Protein AF-A0A183SAT9-F1 (afdb_monomer)

pLDDT: mean 79.76, std 16.49, range [37.16, 96.0]

Structure (mmCIF, N/CA/C/O backbone):
data_AF-A0A183SAT9-F1
#
_entry.id   AF-A0A183SAT9-F1
#
loop_
_atom_site.group_PDB
_atom_site.id
_atom_site.type_symbol
_atom_site.label_atom_id
_atom_site.label_alt_id
_atom_site.label_comp_id
_atom_site.label_asym_id
_atom_site.label_entity_id
_atom_site.label_seq_id
_atom_site.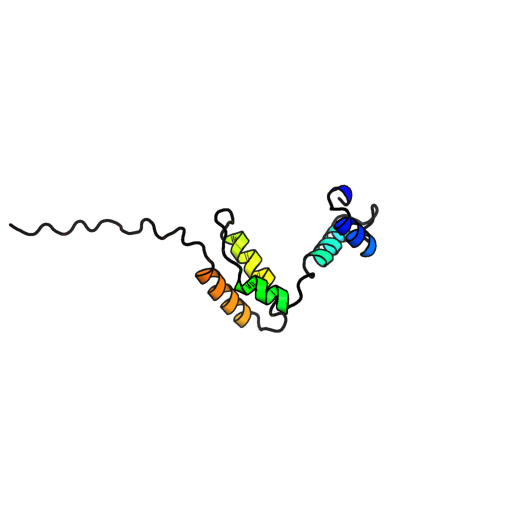pdbx_PDB_ins_code
_atom_site.Cartn_x
_atom_site.Cartn_y
_atom_site.Cartn_z
_atom_site.occupancy
_atom_site.B_iso_or_equiv
_atom_site.auth_seq_id
_atom_site.auth_comp_id
_atom_site.auth_asym_id
_atom_site.auth_atom_id
_atom_site.pdbx_PDB_model_num
ATOM 1 N N . MET A 1 1 ? 9.676 -10.974 21.639 1.00 64.81 1 MET A N 1
ATOM 2 C CA . MET A 1 1 ? 9.180 -10.103 20.555 1.00 64.81 1 MET A CA 1
ATOM 3 C C . MET A 1 1 ? 9.712 -8.670 20.656 1.00 64.81 1 MET A C 1
ATOM 5 O O . MET A 1 1 ? 10.480 -8.283 19.793 1.00 64.81 1 MET A O 1
ATOM 9 N N . LEU A 1 2 ? 9.436 -7.913 21.728 1.00 67.88 2 LEU A N 1
ATOM 10 C CA . LEU A 1 2 ? 9.864 -6.500 21.854 1.00 67.88 2 LEU A CA 1
ATOM 11 C C . LEU A 1 2 ? 11.385 -6.252 21.779 1.00 67.88 2 LEU A C 1
ATOM 13 O O . LEU A 1 2 ? 11.811 -5.174 21.381 1.00 67.88 2 LEU A O 1
ATOM 17 N N . ARG A 1 3 ? 12.210 -7.247 22.134 1.00 78.56 3 ARG A N 1
ATOM 18 C CA . ARG 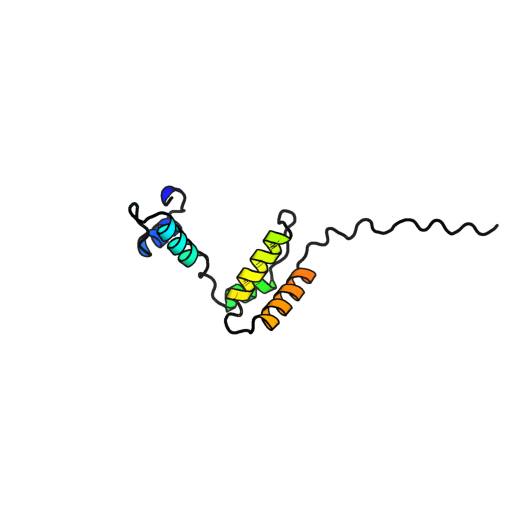A 1 3 ? 13.682 -7.175 22.046 1.00 78.56 3 ARG A CA 1
ATOM 19 C C . ARG A 1 3 ? 14.225 -7.075 20.612 1.00 78.56 3 ARG A C 1
ATOM 21 O O . ARG A 1 3 ? 15.375 -6.704 20.442 1.00 78.56 3 ARG A O 1
ATOM 28 N N . PHE A 1 4 ? 13.411 -7.429 19.616 1.00 78.31 4 PHE A N 1
ATOM 29 C CA . PHE A 1 4 ? 13.769 -7.371 18.195 1.00 78.31 4 PHE A CA 1
ATOM 30 C C . PHE A 1 4 ? 13.407 -6.024 17.550 1.00 78.31 4 PHE A C 1
ATOM 32 O O . PHE A 1 4 ? 13.730 -5.792 16.392 1.00 78.31 4 PHE A O 1
ATOM 39 N N . LEU A 1 5 ? 12.725 -5.140 18.287 1.00 76.81 5 LEU A N 1
ATOM 40 C CA . LEU A 1 5 ? 12.342 -3.816 17.810 1.00 76.81 5 LEU A CA 1
ATOM 41 C C . LEU A 1 5 ? 13.451 -2.802 18.109 1.00 76.81 5 LEU A C 1
ATOM 43 O O . LEU A 1 5 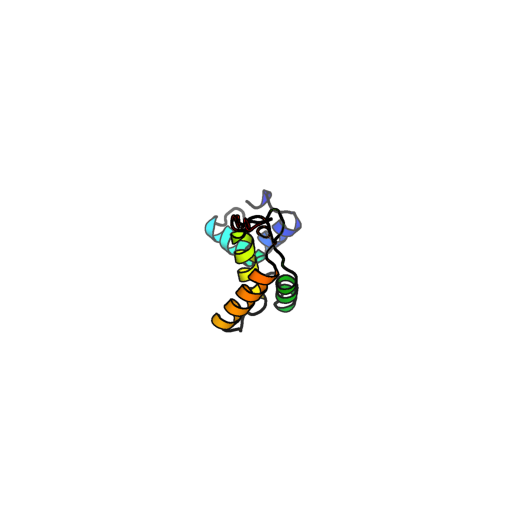? 14.091 -2.856 19.163 1.00 76.81 5 LEU A O 1
ATOM 47 N N . SER A 1 6 ? 13.628 -1.827 17.214 1.00 79.00 6 SER A N 1
ATOM 48 C CA . SER A 1 6 ? 14.505 -0.678 17.469 1.00 79.00 6 SER A CA 1
ATOM 49 C C . SER A 1 6 ? 14.031 0.111 18.702 1.00 79.00 6 SER A C 1
ATOM 51 O O . SER A 1 6 ? 12.865 0.026 19.094 1.00 79.00 6 SER A O 1
ATOM 53 N N . SER A 1 7 ? 14.908 0.896 19.337 1.00 80.56 7 SER A N 1
ATOM 54 C CA . SER A 1 7 ? 14.532 1.659 20.541 1.00 80.56 7 SER A CA 1
ATOM 55 C C . SER A 1 7 ? 13.306 2.574 20.340 1.00 80.56 7 SER A C 1
ATOM 57 O O . SER A 1 7 ? 12.388 2.503 21.162 1.00 80.56 7 SER A O 1
ATOM 59 N N . PRO A 1 8 ? 13.213 3.354 19.242 1.00 76.94 8 PRO A N 1
ATOM 60 C CA . PRO A 1 8 ? 12.011 4.130 18.921 1.00 76.94 8 PRO A CA 1
ATOM 61 C C . PRO A 1 8 ? 10.756 3.261 18.750 1.00 76.94 8 PRO A C 1
ATOM 63 O O . PRO A 1 8 ? 9.714 3.532 19.345 1.00 76.94 8 PRO A O 1
ATOM 66 N N . THR A 1 9 ? 10.873 2.170 17.993 1.00 75.50 9 THR A N 1
ATOM 67 C CA . THR A 1 9 ? 9.782 1.231 17.689 1.00 75.50 9 THR A CA 1
ATOM 68 C C . THR A 1 9 ? 9.255 0.533 18.945 1.00 75.50 9 THR A C 1
ATOM 70 O O . THR A 1 9 ? 8.054 0.352 19.122 1.00 75.50 9 THR A O 1
ATOM 73 N N . ARG A 1 10 ? 10.156 0.178 19.861 1.00 82.69 10 ARG A N 1
ATOM 74 C CA . ARG A 1 10 ? 9.833 -0.426 21.153 1.00 82.69 10 ARG A CA 1
ATOM 75 C C . ARG A 1 10 ? 9.115 0.554 22.077 1.00 82.69 10 ARG A C 1
ATOM 77 O O . ARG A 1 10 ? 8.176 0.146 22.751 1.00 82.69 10 ARG A O 1
ATOM 84 N N . LYS A 1 11 ? 9.520 1.829 22.093 1.00 82.69 11 LYS A N 1
ATOM 85 C CA . LYS A 1 11 ? 8.821 2.877 22.853 1.00 82.69 11 LYS A CA 1
ATOM 86 C C . LYS A 1 11 ? 7.385 3.042 22.351 1.00 82.69 11 LYS A C 1
ATOM 88 O O . LYS A 1 11 ? 6.468 3.016 23.158 1.00 82.69 11 LYS A O 1
ATOM 93 N N . LEU A 1 12 ? 7.198 3.110 21.032 1.00 78.38 12 LEU A N 1
ATOM 94 C CA . LEU A 1 12 ? 5.875 3.155 20.398 1.00 78.38 12 LEU A CA 1
ATOM 95 C C . LEU A 1 12 ? 5.005 1.942 20.758 1.00 78.38 12 LEU A C 1
ATOM 97 O O . LEU A 1 12 ? 3.861 2.114 21.166 1.00 78.38 12 LEU A O 1
ATOM 101 N N . ALA A 1 13 ? 5.557 0.729 20.671 1.00 79.31 13 ALA A N 1
ATOM 102 C CA . ALA A 1 13 ? 4.848 -0.498 21.036 1.00 79.31 13 ALA A CA 1
ATOM 103 C C . ALA A 1 13 ? 4.383 -0.496 22.504 1.00 79.31 13 ALA A C 1
ATOM 105 O O . ALA A 1 13 ? 3.244 -0.856 22.790 1.00 79.31 13 ALA A O 1
ATOM 106 N N . LEU A 1 14 ? 5.243 -0.044 23.425 1.00 82.75 14 LEU A N 1
ATOM 107 C CA . LEU A 1 14 ? 4.906 0.084 24.846 1.00 82.75 14 LEU A CA 1
ATOM 108 C C . LEU A 1 14 ? 3.814 1.138 25.080 1.00 82.75 14 LEU A C 1
ATOM 110 O O . LEU A 1 14 ? 2.885 0.886 25.842 1.00 82.75 14 LEU A O 1
ATOM 114 N N . THR A 1 15 ? 3.887 2.291 24.407 1.00 81.62 15 THR A N 1
ATOM 115 C CA . THR A 1 15 ? 2.850 3.335 24.479 1.00 81.62 15 THR A CA 1
ATOM 116 C C . THR A 1 15 ? 1.503 2.848 23.942 1.00 81.62 15 THR A C 1
ATOM 118 O O . THR A 1 15 ? 0.468 3.226 24.478 1.00 81.62 15 THR A O 1
ATOM 121 N N . ALA A 1 16 ? 1.500 1.962 22.944 1.00 74.44 16 ALA A N 1
ATOM 122 C CA . ALA A 1 16 ? 0.289 1.312 22.440 1.00 74.44 16 ALA A CA 1
ATOM 123 C C . ALA A 1 16 ? -0.205 0.139 23.310 1.00 74.44 16 ALA A C 1
ATOM 125 O O . ALA A 1 16 ? -1.121 -0.578 22.915 1.00 74.44 16 ALA A O 1
ATOM 126 N N . GLY A 1 17 ? 0.398 -0.082 24.483 1.00 81.44 17 GLY A N 1
ATOM 127 C CA . GLY A 1 17 ? -0.043 -1.088 25.448 1.00 81.44 17 GLY A CA 1
ATOM 128 C C . GLY A 1 17 ? 0.529 -2.490 25.230 1.00 81.44 17 GLY A C 1
ATOM 129 O O . GLY A 1 17 ? 0.174 -3.400 25.978 1.00 81.44 17 GLY A O 1
ATOM 130 N N . VAL A 1 18 ? 1.442 -2.686 24.268 1.00 83.56 18 VAL A N 1
ATOM 131 C CA . VAL A 1 18 ? 2.121 -3.977 24.084 1.00 83.56 18 VAL A CA 1
ATOM 132 C C . VAL A 1 18 ? 3.128 -4.174 25.212 1.00 83.56 18 VAL A C 1
ATOM 134 O O . VAL A 1 18 ? 4.171 -3.523 25.256 1.00 83.56 18 VAL A O 1
ATOM 137 N N . ASN A 1 19 ? 2.844 -5.110 26.111 1.00 82.56 19 ASN A N 1
ATOM 138 C CA . ASN A 1 19 ? 3.718 -5.479 27.223 1.00 82.56 19 ASN A CA 1
ATOM 139 C C . ASN A 1 19 ? 4.114 -6.968 27.166 1.00 82.56 19 ASN A C 1
ATOM 141 O O . ASN A 1 19 ? 3.705 -7.709 26.273 1.00 82.56 19 ASN A O 1
ATOM 145 N N . ILE A 1 20 ? 4.933 -7.417 28.124 1.00 80.31 20 ILE A N 1
ATOM 146 C CA . ILE A 1 20 ? 5.429 -8.805 28.178 1.00 80.31 20 ILE A CA 1
ATOM 147 C C . ILE A 1 20 ? 4.331 -9.850 28.440 1.00 80.31 20 ILE A C 1
ATOM 149 O O . ILE A 1 20 ? 4.495 -11.005 28.063 1.00 80.31 20 ILE A O 1
ATOM 153 N N . ASN A 1 21 ? 3.210 -9.435 29.029 1.00 84.44 21 ASN A N 1
ATOM 154 C CA . ASN A 1 21 ? 2.054 -10.275 29.340 1.00 84.44 21 ASN A CA 1
ATOM 155 C C . ASN A 1 21 ? 0.992 -10.248 28.231 1.00 84.44 21 ASN A C 1
ATOM 157 O O . ASN A 1 21 ? -0.013 -10.947 28.327 1.00 84.44 21 ASN A O 1
ATOM 161 N N . THR A 1 22 ? 1.177 -9.429 27.191 1.00 81.00 22 THR A N 1
ATOM 162 C CA . THR A 1 22 ? 0.224 -9.334 26.084 1.00 81.00 22 THR A CA 1
ATOM 163 C C . THR A 1 22 ? 0.287 -10.626 25.268 1.00 81.00 22 THR A C 1
ATOM 165 O O . THR A 1 22 ? 1.369 -10.963 24.775 1.00 81.00 22 THR A O 1
ATOM 168 N N . PRO A 1 23 ? -0.833 -11.355 25.096 1.00 87.69 23 PRO A N 1
ATOM 169 C CA . PRO A 1 23 ? -0.856 -12.558 24.276 1.00 87.69 23 PRO A CA 1
ATOM 170 C C . PRO A 1 23 ? -0.340 -12.275 22.867 1.00 87.69 23 PRO A C 1
ATOM 172 O O . PRO A 1 23 ? -0.619 -11.220 22.296 1.00 87.69 23 PRO A O 1
ATOM 175 N N . PHE A 1 24 ? 0.391 -13.231 22.292 1.00 79.44 24 PHE A N 1
ATOM 176 C CA . PHE A 1 24 ? 1.027 -13.060 20.985 1.00 79.44 24 PHE A CA 1
ATOM 177 C C . PHE A 1 24 ? 0.058 -12.582 19.883 1.00 79.44 24 PHE A C 1
ATOM 179 O O . PHE A 1 24 ? 0.400 -11.608 19.219 1.00 79.44 24 PHE A O 1
ATOM 186 N N . PRO A 1 25 ? -1.165 -13.134 19.725 1.00 81.81 25 PRO A N 1
ATOM 187 C CA . PRO A 1 25 ? -2.107 -12.650 18.709 1.00 81.81 25 PRO A CA 1
ATOM 188 C C . PRO A 1 25 ? -2.500 -11.180 18.897 1.00 81.81 25 PRO A C 1
ATOM 190 O O . PRO A 1 25 ? -2.533 -10.412 17.939 1.00 81.81 25 PRO A O 1
ATOM 193 N N . THR A 1 26 ? -2.741 -10.766 20.142 1.00 80.88 26 THR A N 1
ATOM 194 C CA . THR A 1 26 ? -3.077 -9.381 20.494 1.00 80.88 26 THR A CA 1
ATOM 195 C C . THR A 1 26 ? -1.898 -8.447 20.246 1.00 80.88 26 THR A C 1
ATOM 197 O O . THR A 1 26 ? -2.070 -7.366 19.691 1.00 80.88 26 THR A O 1
ATOM 200 N N . ALA A 1 27 ? -0.686 -8.873 20.608 1.00 81.44 27 ALA A N 1
ATOM 201 C CA . ALA A 1 27 ? 0.524 -8.101 20.370 1.00 81.44 27 ALA A CA 1
ATOM 202 C C . ALA A 1 27 ? 0.777 -7.915 18.866 1.00 81.44 27 ALA A C 1
ATOM 204 O O . ALA A 1 27 ? 1.107 -6.812 18.440 1.00 81.44 27 ALA A O 1
ATOM 205 N N . THR A 1 28 ? 0.572 -8.956 18.056 1.00 78.38 28 THR A N 1
ATOM 206 C CA . THR A 1 28 ? 0.700 -8.868 16.598 1.00 78.38 28 THR A CA 1
ATOM 207 C C . THR A 1 28 ? -0.353 -7.937 16.002 1.00 78.38 28 THR A C 1
ATOM 209 O O . THR A 1 28 ? 0.013 -7.068 15.223 1.00 78.38 28 THR A O 1
ATOM 212 N N . ALA A 1 29 ? -1.621 -8.022 16.418 1.00 78.62 29 ALA A N 1
ATOM 213 C CA . ALA A 1 29 ? -2.672 -7.116 15.942 1.00 78.62 29 ALA A CA 1
ATOM 214 C C . ALA A 1 29 ? -2.383 -5.640 16.282 1.00 78.62 29 ALA A C 1
ATOM 216 O O . ALA A 1 29 ? -2.548 -4.757 15.436 1.00 78.62 29 ALA A O 1
ATOM 217 N N . LEU A 1 30 ? -1.902 -5.368 17.500 1.00 79.50 30 LEU A N 1
ATOM 218 C CA . LEU A 1 30 ? -1.515 -4.022 17.927 1.00 79.50 30 LEU A CA 1
ATOM 219 C C . LEU A 1 30 ? -0.324 -3.492 17.126 1.00 79.50 30 LEU A C 1
ATOM 221 O O . LEU A 1 30 ? -0.354 -2.345 16.688 1.00 79.50 30 LEU A O 1
ATOM 225 N N . LEU A 1 31 ? 0.703 -4.318 16.901 1.00 78.62 31 LEU A N 1
ATOM 226 C CA . LEU A 1 31 ? 1.863 -3.922 16.104 1.00 78.62 31 LEU A CA 1
ATOM 227 C C . LEU A 1 31 ? 1.507 -3.721 14.630 1.00 78.62 31 LEU A C 1
ATOM 229 O O . LEU A 1 31 ? 1.935 -2.725 14.057 1.00 78.62 31 LEU A O 1
ATOM 233 N N . SER A 1 32 ? 0.699 -4.600 14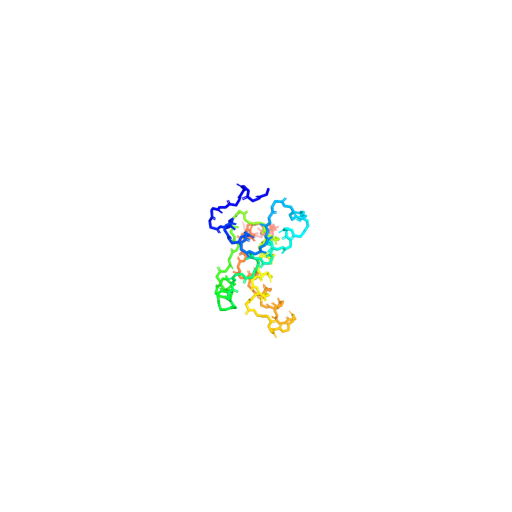.037 1.00 74.25 32 SER A N 1
ATOM 234 C CA . SER A 1 32 ? 0.166 -4.414 12.684 1.00 74.25 32 SER A CA 1
ATOM 235 C C . SER A 1 32 ? -0.554 -3.075 12.578 1.00 74.25 32 SER A C 1
ATOM 237 O O . SER A 1 32 ? -0.176 -2.239 11.774 1.00 74.25 32 SER A O 1
ATOM 239 N N . THR A 1 33 ? -1.472 -2.772 13.496 1.00 70.56 33 THR A N 1
ATOM 240 C CA . THR A 1 33 ? -2.180 -1.478 13.502 1.00 70.56 33 THR A CA 1
ATOM 241 C C . THR A 1 33 ? -1.229 -0.281 13.627 1.00 70.56 33 THR A C 1
ATOM 243 O O . THR A 1 33 ? -1.432 0.750 12.986 1.00 70.56 33 THR A O 1
ATOM 246 N N . LEU A 1 34 ? -0.182 -0.414 14.444 1.00 72.19 34 LEU A N 1
ATOM 247 C CA . LEU A 1 34 ? 0.834 0.613 14.673 1.00 72.19 34 LEU A CA 1
ATOM 248 C C . LEU A 1 34 ? 1.701 0.894 13.445 1.00 72.19 34 LEU A C 1
ATOM 250 O O . LEU A 1 34 ? 2.117 2.037 13.273 1.00 72.19 34 LEU A O 1
ATOM 254 N N . PHE A 1 35 ? 2.016 -0.120 12.637 1.00 68.94 35 PHE A N 1
ATOM 255 C CA . PHE A 1 35 ? 2.924 0.014 11.490 1.00 68.94 35 PHE A CA 1
ATOM 256 C C . PHE A 1 35 ? 2.203 0.111 10.146 1.00 68.94 35 PHE A C 1
ATOM 258 O O . PHE A 1 35 ? 2.711 0.772 9.243 1.00 68.94 35 PHE A O 1
ATOM 265 N N . ASP A 1 36 ? 1.007 -0.460 10.024 1.00 66.94 36 ASP A N 1
ATOM 266 C CA . ASP A 1 36 ? 0.237 -0.472 8.781 1.00 66.94 36 ASP A CA 1
ATOM 267 C C . ASP A 1 36 ? -0.427 0.892 8.492 1.00 66.94 36 ASP A C 1
ATOM 269 O O . ASP A 1 36 ? -0.662 1.215 7.329 1.00 66.94 36 ASP A O 1
ATOM 273 N N . ASN A 1 37 ? -0.648 1.737 9.514 1.00 60.53 37 ASN A N 1
ATOM 274 C CA . ASN A 1 37 ? -1.420 2.993 9.423 1.00 60.53 37 ASN A CA 1
ATOM 275 C C . ASN A 1 37 ? -0.605 4.304 9.455 1.00 60.53 37 ASN A C 1
ATOM 277 O O . ASN A 1 37 ? -1.172 5.374 9.664 1.00 60.53 37 ASN A O 1
ATOM 281 N N . GLN A 1 38 ? 0.718 4.276 9.279 1.00 68.25 38 GLN A N 1
ATOM 282 C C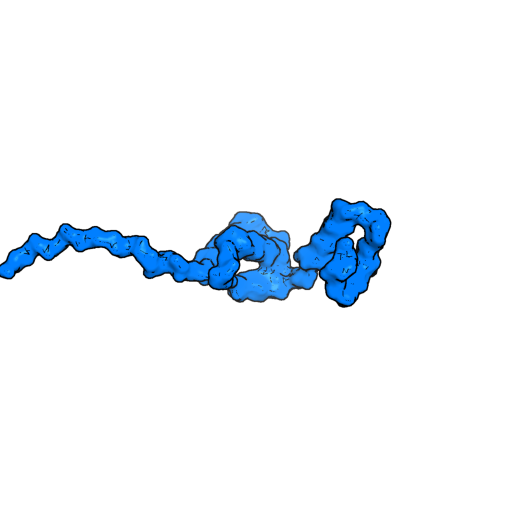A . GLN A 1 38 ? 1.541 5.484 9.505 1.00 68.25 38 GLN A CA 1
ATOM 283 C C . GLN A 1 38 ? 1.619 6.455 8.319 1.00 68.25 38 GLN A C 1
ATOM 285 O O . GLN A 1 38 ? 2.174 7.546 8.453 1.00 68.25 38 GLN A O 1
ATOM 290 N N . LEU A 1 39 ? 1.095 6.090 7.148 1.00 75.12 39 LEU A N 1
ATOM 291 C CA . LEU A 1 39 ? 1.125 6.976 5.988 1.00 75.12 39 LEU A CA 1
ATOM 292 C C . LEU A 1 39 ? -0.170 7.776 5.911 1.00 75.12 39 LEU A C 1
ATOM 294 O O . LEU A 1 39 ? -1.253 7.209 5.783 1.00 75.12 39 LEU A O 1
ATOM 298 N N . SER A 1 40 ? -0.047 9.106 5.927 1.00 85.81 40 SER A N 1
ATOM 299 C CA . SER A 1 40 ? -1.159 9.968 5.523 1.00 85.81 40 SER A CA 1
ATOM 300 C C . SER A 1 40 ? -1.582 9.620 4.087 1.00 85.81 40 SER A C 1
ATOM 302 O O . SER A 1 40 ? -0.715 9.233 3.293 1.00 85.81 40 SER A O 1
ATOM 304 N N . PRO A 1 41 ? -2.858 9.803 3.698 1.00 87.62 41 PRO A N 1
ATOM 305 C CA . PRO A 1 41 ? -3.292 9.530 2.328 1.00 87.62 41 PRO A CA 1
ATOM 306 C C . PRO A 1 41 ? -2.443 10.243 1.265 1.00 87.62 41 PRO A C 1
ATOM 308 O O . PRO A 1 41 ? -2.101 9.655 0.243 1.00 87.62 41 PRO A O 1
ATOM 311 N N . GLY A 1 42 ? -2.012 11.483 1.532 1.00 86.62 42 GLY A N 1
ATOM 312 C CA . GLY A 1 42 ? -1.127 12.232 0.634 1.00 86.62 42 GLY A CA 1
ATOM 313 C C . GLY A 1 42 ? 0.259 11.598 0.489 1.00 86.62 42 GLY A C 1
ATOM 314 O O . GLY A 1 42 ? 0.757 11.441 -0.625 1.00 86.62 42 GLY A O 1
ATOM 315 N N . THR A 1 43 ? 0.864 11.166 1.598 1.00 88.75 43 THR A N 1
ATOM 316 C CA . THR A 1 43 ? 2.158 10.465 1.573 1.00 88.75 43 THR A CA 1
ATOM 317 C C . THR A 1 43 ? 2.032 9.103 0.893 1.00 88.75 43 THR A C 1
ATOM 319 O O . THR A 1 43 ? 2.867 8.753 0.065 1.00 88.75 43 THR A O 1
ATOM 322 N N . ALA A 1 44 ? 0.967 8.353 1.187 1.00 91.12 44 ALA A N 1
ATOM 323 C CA . ALA A 1 44 ? 0.691 7.073 0.548 1.00 91.12 44 ALA A CA 1
ATOM 324 C C . ALA A 1 44 ? 0.497 7.227 -0.966 1.00 91.12 44 ALA A C 1
ATOM 326 O O . ALA A 1 44 ? 1.034 6.424 -1.721 1.00 91.12 44 ALA A O 1
ATOM 327 N N . ASN A 1 45 ? -0.189 8.283 -1.415 1.00 93.31 45 ASN A N 1
ATOM 328 C CA . ASN A 1 45 ? -0.354 8.591 -2.835 1.00 93.31 45 ASN A CA 1
ATOM 329 C C . ASN A 1 45 ? 0.991 8.893 -3.512 1.00 93.31 45 ASN A C 1
ATOM 331 O O . ASN A 1 45 ? 1.282 8.374 -4.587 1.00 93.31 45 ASN A O 1
ATOM 335 N N . GLN A 1 46 ? 1.854 9.680 -2.863 1.00 93.06 46 GLN A N 1
ATOM 336 C CA . GLN A 1 46 ? 3.195 9.945 -3.382 1.00 93.06 46 GLN A CA 1
ATOM 337 C C . GLN A 1 46 ? 4.034 8.662 -3.464 1.00 93.06 46 GLN A C 1
ATOM 339 O O . GLN A 1 46 ? 4.728 8.449 -4.457 1.00 93.06 46 GLN A O 1
ATOM 344 N N . CYS A 1 47 ? 3.974 7.797 -2.450 1.00 92.75 47 CYS A N 1
ATOM 345 C CA . CYS A 1 47 ? 4.642 6.498 -2.487 1.00 92.75 47 CYS A CA 1
ATOM 346 C C . CYS A 1 47 ? 4.079 5.616 -3.605 1.00 92.75 47 CYS A C 1
ATOM 348 O O . CYS A 1 47 ? 4.857 5.041 -4.357 1.00 92.75 47 CYS A O 1
ATOM 350 N N . PHE A 1 48 ? 2.751 5.557 -3.746 1.00 93.69 48 PHE A N 1
ATOM 351 C CA . PHE A 1 48 ? 2.064 4.798 -4.788 1.00 93.69 48 PHE A CA 1
ATOM 352 C C . PHE A 1 48 ? 2.533 5.230 -6.178 1.00 93.69 48 PHE A C 1
ATOM 354 O O . PHE A 1 48 ? 2.960 4.387 -6.952 1.00 93.69 48 PHE A O 1
ATOM 361 N N . ALA A 1 49 ? 2.545 6.538 -6.454 1.00 93.00 49 ALA A N 1
ATOM 362 C CA . ALA A 1 49 ? 2.922 7.098 -7.751 1.00 93.00 49 ALA A CA 1
ATOM 363 C C . ALA A 1 49 ? 4.400 6.886 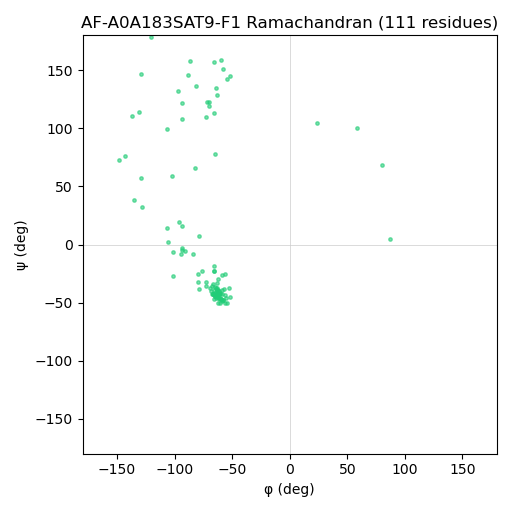-8.135 1.00 93.00 49 ALA A C 1
ATOM 365 O O . ALA A 1 49 ? 4.748 6.966 -9.312 1.00 93.00 49 ALA A O 1
ATOM 366 N N . ASN A 1 50 ? 5.275 6.668 -7.150 1.00 93.00 50 ASN A N 1
ATOM 367 C CA . ASN A 1 50 ? 6.707 6.456 -7.364 1.00 93.00 50 ASN A CA 1
ATOM 368 C C . ASN A 1 50 ? 7.111 4.977 -7.279 1.00 93.00 50 ASN A C 1
ATOM 370 O O . ASN A 1 50 ? 8.278 4.652 -7.520 1.00 93.00 50 ASN A O 1
ATOM 374 N N . LEU A 1 51 ? 6.190 4.083 -6.908 1.00 92.56 51 LEU A N 1
ATOM 375 C CA . LEU A 1 51 ? 6.510 2.686 -6.671 1.00 92.56 51 LEU A CA 1
ATOM 376 C C . LEU A 1 51 ? 6.804 1.978 -7.999 1.00 92.56 51 LEU A C 1
ATOM 378 O O . LEU A 1 51 ? 5.978 1.917 -8.905 1.00 92.56 51 LEU A O 1
ATOM 382 N N . ARG A 1 52 ? 7.996 1.390 -8.092 1.00 94.12 52 ARG A N 1
ATOM 383 C CA . ARG A 1 52 ? 8.430 0.561 -9.221 1.00 94.12 52 ARG A CA 1
ATOM 384 C C . ARG A 1 52 ? 8.982 -0.752 -8.697 1.00 94.12 52 ARG A C 1
ATOM 386 O O . ARG A 1 52 ? 9.610 -0.775 -7.638 1.00 94.12 52 ARG A O 1
ATOM 393 N N . GLN A 1 53 ? 8.794 -1.827 -9.456 1.00 92.56 53 GLN A N 1
ATOM 394 C CA . GLN A 1 53 ? 9.357 -3.121 -9.103 1.00 92.56 53 GLN A CA 1
ATOM 395 C C . GLN A 1 53 ? 10.887 -3.036 -9.102 1.00 92.56 53 GLN A C 1
ATOM 397 O O . GLN A 1 53 ? 11.517 -2.614 -10.077 1.00 92.56 53 GLN A O 1
ATOM 402 N N . THR A 1 54 ? 11.503 -3.474 -8.008 1.00 89.25 54 THR A N 1
ATOM 403 C CA . THR A 1 54 ? 12.966 -3.562 -7.925 1.00 89.25 54 THR A CA 1
ATOM 404 C C . THR A 1 54 ? 13.472 -4.902 -8.467 1.00 89.25 54 THR A C 1
ATOM 406 O O . THR A 1 54 ? 12.746 -5.893 -8.499 1.00 89.25 54 THR A O 1
ATOM 409 N N . ARG A 1 55 ? 14.750 -4.973 -8.872 1.00 85.69 55 ARG A N 1
ATOM 410 C CA . ARG A 1 55 ? 15.356 -6.194 -9.455 1.00 85.69 55 ARG A CA 1
ATOM 411 C C . ARG A 1 55 ? 15.265 -7.438 -8.563 1.00 85.69 55 ARG A C 1
ATOM 413 O O . ARG A 1 55 ? 15.304 -8.543 -9.095 1.00 85.69 55 ARG A O 1
ATOM 420 N N . ASN A 1 56 ? 15.163 -7.247 -7.249 1.00 88.00 56 ASN A N 1
ATOM 421 C CA . ASN A 1 56 ? 15.158 -8.319 -6.253 1.00 88.00 56 ASN A CA 1
ATOM 422 C C . ASN A 1 56 ? 13.759 -8.579 -5.670 1.00 88.00 56 ASN A C 1
ATOM 424 O O . ASN A 1 56 ? 13.625 -9.403 -4.771 1.00 88.00 56 ASN A O 1
ATOM 428 N N . GLN A 1 57 ? 12.734 -7.866 -6.140 1.00 87.00 57 GLN A N 1
ATOM 429 C CA . GLN A 1 57 ? 11.366 -7.990 -5.649 1.00 87.00 57 GLN A CA 1
ATOM 430 C C . GLN A 1 57 ? 10.563 -8.918 -6.560 1.00 87.00 57 GLN A C 1
ATOM 432 O O . GLN A 1 57 ? 10.570 -8.761 -7.786 1.00 87.00 57 GLN A O 1
ATOM 437 N N . SER A 1 58 ? 9.849 -9.871 -5.961 1.00 90.25 58 SER A N 1
ATOM 438 C CA . SER A 1 58 ? 8.923 -10.719 -6.707 1.00 90.25 58 SER A CA 1
ATOM 439 C C . SER A 1 58 ? 7.755 -9.895 -7.263 1.00 90.25 58 SER A C 1
ATOM 441 O O . SER A 1 58 ? 7.438 -8.807 -6.776 1.00 90.25 58 SER A O 1
ATOM 443 N N . VAL A 1 59 ? 7.109 -10.404 -8.311 1.00 89.00 59 VAL A N 1
ATOM 444 C CA . VAL A 1 59 ? 5.933 -9.742 -8.895 1.00 89.00 59 VAL A CA 1
ATOM 445 C C . VAL A 1 59 ? 4.779 -9.697 -7.886 1.00 89.00 59 VAL A C 1
ATOM 447 O O . VAL A 1 59 ? 4.097 -8.678 -7.786 1.00 89.00 59 VAL A O 1
ATOM 450 N N . ASP A 1 60 ? 4.612 -10.755 -7.090 1.00 90.12 60 ASP A N 1
ATOM 451 C CA . ASP A 1 60 ? 3.576 -10.841 -6.058 1.00 90.12 60 ASP A CA 1
ATOM 452 C C . ASP A 1 60 ? 3.802 -9.832 -4.926 1.00 90.12 60 ASP A C 1
ATOM 454 O O . ASP A 1 60 ? 2.866 -9.150 -4.506 1.00 90.12 60 ASP A O 1
ATOM 458 N N . ASP A 1 61 ? 5.049 -9.670 -4.467 1.00 89.38 61 ASP A N 1
ATOM 459 C CA . ASP A 1 61 ? 5.391 -8.677 -3.441 1.00 89.38 61 ASP A CA 1
ATOM 460 C C . ASP A 1 61 ? 5.171 -7.248 -3.948 1.00 89.38 61 ASP A C 1
ATOM 462 O O . ASP A 1 61 ? 4.732 -6.375 -3.198 1.00 89.38 61 ASP A O 1
ATOM 466 N N . PHE A 1 62 ? 5.454 -7.000 -5.230 1.00 90.94 62 PHE A N 1
ATOM 467 C CA . PHE A 1 62 ? 5.187 -5.714 -5.868 1.00 90.94 62 PHE A CA 1
ATOM 468 C C . PHE A 1 62 ? 3.682 -5.422 -5.962 1.00 90.94 62 PHE A C 1
ATOM 470 O O . PHE A 1 62 ? 3.247 -4.340 -5.566 1.00 90.94 62 PHE A O 1
ATOM 477 N N . ALA A 1 63 ? 2.877 -6.391 -6.408 1.00 92.81 63 ALA A N 1
ATOM 478 C CA . ALA A 1 63 ? 1.421 -6.257 -6.470 1.00 92.81 63 ALA A CA 1
ATOM 479 C C . ALA A 1 63 ? 0.802 -6.039 -5.079 1.00 92.81 63 ALA A C 1
ATOM 481 O O . ALA A 1 63 ? -0.066 -5.179 -4.906 1.00 92.81 63 ALA A O 1
ATOM 482 N N . ARG A 1 64 ? 1.280 -6.779 -4.071 1.00 92.75 64 ARG A N 1
ATOM 483 C CA . ARG A 1 64 ? 0.839 -6.641 -2.679 1.00 92.75 64 ARG A CA 1
ATOM 484 C C . ARG A 1 64 ? 1.120 -5.240 -2.139 1.00 92.75 64 ARG A C 1
ATOM 486 O O . ARG A 1 64 ? 0.231 -4.643 -1.532 1.00 92.75 64 ARG A O 1
ATOM 493 N N . GLU A 1 65 ? 2.318 -4.705 -2.369 1.00 91.94 65 GLU A N 1
ATOM 494 C CA . GLU A 1 65 ? 2.676 -3.368 -1.884 1.00 91.94 65 GLU A CA 1
ATOM 495 C C . GLU A 1 65 ? 1.905 -2.260 -2.616 1.00 91.94 65 GLU A C 1
ATOM 497 O O . GLU A 1 65 ? 1.437 -1.314 -1.979 1.00 91.94 65 GLU A O 1
ATOM 502 N N . LEU A 1 66 ? 1.669 -2.412 -3.925 1.00 93.69 66 LEU A N 1
ATOM 503 C CA . LEU A 1 66 ? 0.783 -1.523 -4.683 1.00 93.69 66 LEU A CA 1
ATOM 504 C C . LEU A 1 66 ? -0.635 -1.493 -4.105 1.00 93.69 66 LEU A C 1
ATOM 506 O O . LEU A 1 66 ? -1.188 -0.414 -3.889 1.00 93.69 66 LEU A O 1
ATOM 510 N N . GLY A 1 67 ? -1.217 -2.661 -3.818 1.00 93.38 67 GLY A N 1
ATOM 511 C CA . GLY A 1 67 ? -2.555 -2.760 -3.229 1.00 93.38 67 GLY A CA 1
ATOM 512 C C . GLY A 1 67 ? -2.638 -2.134 -1.834 1.00 93.38 67 GLY A C 1
ATOM 513 O O . GLY A 1 67 ? -3.609 -1.437 -1.513 1.00 93.38 67 GLY A O 1
ATOM 514 N N . ARG A 1 68 ? -1.592 -2.319 -1.020 1.00 93.06 68 ARG A N 1
ATOM 515 C CA . ARG A 1 68 ? -1.478 -1.699 0.306 1.00 93.06 68 ARG A CA 1
ATOM 516 C C . ARG A 1 68 ? -1.448 -0.173 0.201 1.00 93.06 68 ARG A C 1
ATOM 518 O O . ARG A 1 68 ? -2.245 0.498 0.855 1.00 93.06 68 ARG A O 1
ATOM 525 N N . LEU A 1 69 ? -0.583 0.381 -0.652 1.00 92.88 69 LEU A N 1
ATOM 526 C CA . LEU A 1 69 ? -0.467 1.829 -0.842 1.00 92.88 69 LEU A CA 1
ATOM 527 C C . LEU A 1 69 ? -1.729 2.445 -1.453 1.00 92.88 69 LEU A C 1
ATOM 529 O O . LEU A 1 69 ? -2.150 3.502 -0.997 1.00 92.88 69 LEU A O 1
ATOM 533 N N . ALA A 1 70 ? -2.378 1.782 -2.414 1.00 94.00 70 ALA A N 1
ATOM 534 C CA . ALA A 1 70 ? -3.639 2.254 -2.988 1.00 94.00 70 ALA A CA 1
ATOM 535 C C . ALA A 1 70 ? -4.763 2.330 -1.943 1.00 94.00 70 ALA A C 1
ATOM 537 O O . ALA A 1 70 ? -5.548 3.278 -1.941 1.00 94.00 70 ALA A O 1
ATOM 538 N N . SER A 1 71 ? -4.824 1.356 -1.029 1.00 92.31 71 SER A N 1
ATOM 539 C CA . SER A 1 71 ? -5.814 1.341 0.055 1.00 92.31 71 SER A CA 1
ATOM 540 C C . SER A 1 71 ? -5.599 2.481 1.054 1.00 92.31 71 SER A C 1
ATOM 542 O O . SER A 1 71 ? -6.570 3.041 1.556 1.00 92.31 71 SER A O 1
ATOM 544 N N . LEU A 1 72 ? -4.341 2.863 1.300 1.00 91.44 72 LEU A N 1
ATOM 545 C CA . LEU A 1 72 ? -3.989 3.991 2.168 1.00 91.44 72 LEU A CA 1
ATOM 546 C C . LEU A 1 72 ? -4.152 5.353 1.476 1.00 91.44 72 LEU A C 1
ATOM 548 O O . LEU A 1 72 ? -4.591 6.315 2.100 1.00 91.44 72 LEU A O 1
ATOM 552 N N . ALA A 1 73 ? -3.805 5.444 0.192 1.00 93.12 73 ALA A N 1
ATOM 553 C CA . ALA A 1 73 ? -3.867 6.672 -0.595 1.00 93.12 73 ALA A CA 1
ATOM 554 C C . ALA A 1 73 ? -5.304 7.079 -0.944 1.00 93.12 73 ALA A C 1
ATOM 556 O O . ALA A 1 73 ? -5.626 8.267 -0.981 1.00 93.12 73 ALA A O 1
ATOM 557 N N . PHE A 1 74 ? -6.171 6.092 -1.187 1.00 93.38 74 PHE A N 1
ATOM 558 C CA . PHE A 1 74 ? -7.518 6.299 -1.717 1.00 93.38 74 PHE A CA 1
ATOM 559 C C . PHE A 1 74 ? -8.593 5.585 -0.877 1.00 93.38 74 PHE A C 1
ATOM 561 O O . PHE A 1 74 ? -9.363 4.786 -1.417 1.00 93.38 74 PHE A O 1
ATOM 568 N N . PRO A 1 75 ? -8.699 5.869 0.436 1.00 90.56 75 PRO A N 1
ATOM 569 C CA . PRO A 1 75 ? -9.580 5.120 1.338 1.00 90.56 75 PRO A CA 1
ATOM 570 C C . PRO A 1 75 ? -11.068 5.235 0.971 1.00 90.56 75 PRO A C 1
ATOM 572 O O . PRO A 1 75 ? -11.833 4.301 1.188 1.00 90.56 75 PRO A O 1
ATOM 575 N N . ASN A 1 76 ? -11.471 6.358 0.367 1.00 93.31 76 ASN A N 1
ATOM 576 C CA . ASN A 1 76 ? -12.862 6.637 -0.007 1.00 93.31 76 ASN A CA 1
ATOM 577 C C . ASN A 1 76 ? -13.200 6.238 -1.452 1.00 93.31 76 ASN A C 1
ATOM 579 O O . ASN A 1 76 ? -14.338 6.409 -1.885 1.00 93.31 76 ASN A O 1
ATOM 583 N N . LEU A 1 77 ? -12.221 5.761 -2.224 1.00 94.12 77 LEU A N 1
ATOM 584 C CA . LEU A 1 77 ? -12.435 5.432 -3.627 1.00 94.12 77 LEU A CA 1
ATOM 585 C C . LEU A 1 77 ? -13.083 4.037 -3.741 1.00 94.12 77 LEU A C 1
ATOM 587 O O . LEU A 1 77 ? -12.636 3.103 -3.051 1.00 94.12 77 LEU A O 1
ATOM 591 N N . PRO A 1 78 ? -14.104 3.857 -4.604 1.00 95.44 78 PRO A N 1
ATOM 592 C CA . PRO A 1 78 ? -14.685 2.547 -4.868 1.00 95.44 78 PRO A CA 1
ATOM 593 C C . PRO A 1 78 ? -13.614 1.525 -5.248 1.00 95.44 78 PRO A C 1
ATOM 595 O O . PRO A 1 78 ? -12.634 1.855 -5.919 1.00 95.44 78 PRO A O 1
ATOM 598 N N . GLN A 1 79 ? -13.801 0.274 -4.827 1.00 92.06 79 GLN A N 1
ATOM 599 C CA . GLN A 1 79 ? -12.811 -0.783 -5.048 1.00 92.06 79 GLN A CA 1
ATOM 600 C C . GLN A 1 79 ? -12.465 -0.940 -6.535 1.00 92.06 79 GLN A C 1
ATOM 602 O O . GLN A 1 79 ? -11.292 -0.963 -6.884 1.00 92.06 79 GLN A O 1
ATOM 607 N N . VAL A 1 80 ? -13.475 -0.918 -7.409 1.00 94.06 80 VAL A N 1
ATOM 608 C CA . VAL A 1 80 ? -13.298 -1.028 -8.866 1.00 94.06 80 VAL A CA 1
ATOM 609 C C . VAL A 1 80 ? -12.376 0.059 -9.425 1.00 94.06 80 VAL A C 1
ATOM 611 O O . VAL A 1 80 ? -11.581 -0.205 -10.324 1.00 94.06 80 VAL A O 1
ATOM 614 N N . ASP A 1 81 ? -12.456 1.283 -8.908 1.00 95.81 81 ASP A N 1
ATOM 615 C CA . ASP A 1 81 ? -11.614 2.378 -9.387 1.00 95.81 81 ASP A CA 1
ATOM 616 C C . ASP A 1 81 ? -10.203 2.311 -8.794 1.00 95.81 81 ASP A C 1
ATOM 618 O O . ASP A 1 81 ? -9.233 2.606 -9.495 1.00 95.81 81 ASP A O 1
ATOM 622 N N . ARG A 1 82 ? -10.055 1.824 -7.553 1.00 95.31 82 ARG A N 1
ATOM 623 C CA . ARG A 1 82 ? -8.735 1.486 -6.992 1.00 95.31 82 ARG A CA 1
ATOM 624 C C . ARG A 1 82 ? -8.050 0.384 -7.788 1.00 95.31 82 ARG A C 1
ATOM 626 O O . ARG A 1 82 ? -6.869 0.521 -8.091 1.00 95.31 82 ARG A O 1
ATOM 633 N N . ASP A 1 83 ? -8.777 -0.655 -8.179 1.00 94.56 83 ASP A N 1
ATOM 634 C CA . ASP A 1 83 ? -8.226 -1.776 -8.943 1.00 94.56 83 ASP A CA 1
ATOM 635 C C . ASP A 1 83 ? -7.711 -1.319 -10.315 1.00 94.56 83 ASP A C 1
ATOM 637 O O . ASP A 1 83 ? -6.640 -1.746 -10.749 1.00 94.56 83 ASP A O 1
ATOM 641 N N . LYS A 1 84 ? -8.400 -0.373 -10.971 1.00 96.00 84 LYS A N 1
ATOM 642 C CA . LYS A 1 84 ? -7.911 0.255 -12.213 1.00 96.00 84 LYS A CA 1
ATOM 643 C C . LYS A 1 84 ? -6.597 1.008 -12.000 1.00 96.00 84 LYS A C 1
ATOM 645 O O . LYS A 1 84 ? -5.693 0.890 -12.827 1.00 96.00 84 LYS A O 1
ATOM 650 N N . LEU A 1 85 ? -6.479 1.769 -10.907 1.00 94.94 85 LEU A N 1
ATOM 651 C CA . LEU A 1 85 ? -5.242 2.482 -10.567 1.00 94.94 85 LEU A CA 1
ATOM 652 C C . LEU A 1 85 ? -4.100 1.503 -10.291 1.00 94.94 85 LEU A C 1
ATOM 654 O O . LEU A 1 85 ? -3.005 1.683 -10.822 1.00 94.94 85 LEU A O 1
ATOM 658 N N . ILE A 1 86 ? -4.364 0.455 -9.506 1.00 94.75 86 ILE A N 1
ATOM 659 C CA . ILE A 1 86 ? -3.395 -0.604 -9.207 1.00 94.75 86 ILE A CA 1
ATOM 660 C C . ILE A 1 86 ? -2.933 -1.263 -10.504 1.00 94.75 86 ILE A C 1
ATOM 662 O O . ILE A 1 86 ? -1.732 -1.366 -10.719 1.00 94.75 86 ILE A O 1
ATOM 666 N N . LEU A 1 87 ? -3.849 -1.650 -11.394 1.00 95.25 87 LEU A N 1
ATOM 667 C CA . LEU A 1 87 ? -3.512 -2.292 -12.665 1.00 95.25 87 LEU A CA 1
ATOM 668 C C . LEU A 1 87 ? -2.658 -1.385 -13.559 1.00 95.25 87 LEU A C 1
ATOM 670 O O . LEU A 1 87 ? -1.643 -1.824 -14.099 1.00 95.25 87 LEU A O 1
ATOM 674 N N . HIS A 1 88 ? -3.040 -0.113 -13.694 1.00 94.88 88 HIS A N 1
ATOM 675 C CA . HIS A 1 88 ? -2.276 0.855 -14.477 1.00 94.88 88 HIS A CA 1
ATOM 676 C C . HIS A 1 88 ? -0.849 1.018 -13.932 1.00 94.88 88 HIS A C 1
ATOM 678 O O . HIS A 1 88 ? 0.126 0.963 -14.689 1.00 94.88 88 HIS A O 1
ATOM 684 N N . HIS A 1 89 ? -0.713 1.178 -12.614 1.00 94.38 89 HIS A N 1
ATOM 685 C CA . HIS A 1 89 ? 0.590 1.370 -11.982 1.00 94.38 89 HIS A CA 1
ATOM 686 C C . HIS A 1 89 ? 1.425 0.087 -11.956 1.00 94.38 89 HIS A C 1
ATOM 688 O O . HIS A 1 89 ? 2.642 0.127 -12.111 1.00 94.38 89 HIS A O 1
ATOM 694 N N . PHE A 1 90 ? 0.775 -1.067 -11.842 1.00 93.88 90 PHE A N 1
ATOM 695 C CA . PHE A 1 90 ? 1.421 -2.365 -11.933 1.00 93.88 90 PHE A CA 1
ATOM 696 C C . PHE A 1 90 ? 2.084 -2.555 -13.297 1.00 93.88 90 PHE A C 1
ATOM 698 O O . PHE A 1 90 ? 3.269 -2.858 -13.354 1.00 93.88 90 PHE A O 1
ATOM 705 N N . VAL A 1 91 ? 1.367 -2.304 -14.399 1.00 92.44 91 VAL A N 1
ATOM 706 C CA . VAL A 1 91 ? 1.915 -2.461 -15.759 1.00 92.44 91 VAL A CA 1
ATOM 707 C C . VAL A 1 91 ? 3.048 -1.469 -16.037 1.00 92.44 91 VAL A C 1
ATOM 709 O O . VAL A 1 91 ? 4.064 -1.836 -16.622 1.00 92.44 91 VAL A O 1
ATOM 712 N N . THR A 1 92 ? 2.897 -0.214 -15.610 1.00 92.25 92 THR A N 1
ATOM 713 C CA . THR A 1 92 ? 3.883 0.858 -15.866 1.00 92.25 92 THR A CA 1
ATOM 714 C C . THR A 1 92 ? 5.094 0.826 -14.929 1.00 92.25 92 THR A C 1
ATOM 716 O O . THR A 1 92 ? 6.174 1.314 -15.281 1.00 92.25 92 THR A O 1
ATOM 719 N N . GLY A 1 93 ? 4.924 0.257 -13.736 1.00 90.12 93 GLY A N 1
ATOM 720 C CA . GLY A 1 93 ? 5.956 0.095 -12.719 1.00 90.12 93 GLY A CA 1
ATOM 721 C C . GLY A 1 93 ? 6.670 -1.256 -12.765 1.00 90.12 93 GLY A C 1
ATOM 722 O O . GLY A 1 93 ? 7.669 -1.418 -12.061 1.00 90.12 93 GLY A O 1
ATOM 723 N N . LEU A 1 94 ? 6.199 -2.208 -13.579 1.00 91.25 94 LEU A N 1
ATOM 724 C CA . LEU A 1 94 ? 6.826 -3.51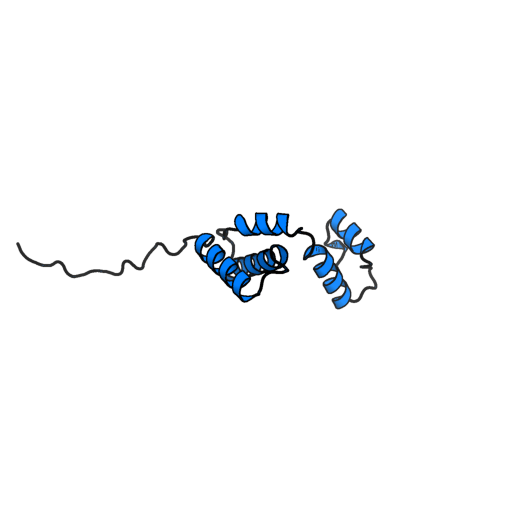7 -13.729 1.00 91.25 94 LEU A CA 1
ATOM 725 C C . LEU A 1 94 ? 8.226 -3.369 -14.326 1.00 91.25 94 LEU A C 1
ATOM 727 O O . LEU A 1 94 ? 8.440 -2.665 -15.318 1.00 91.25 94 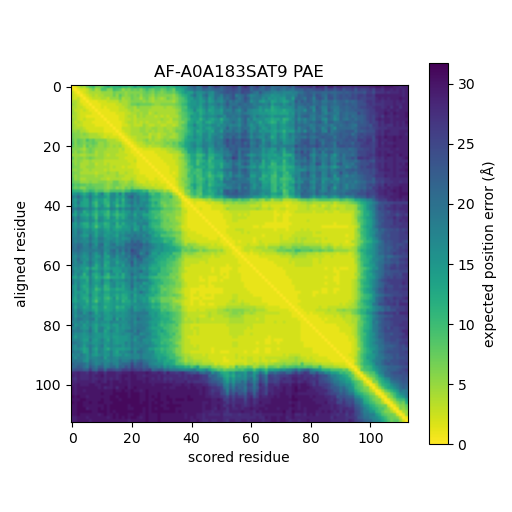LEU A O 1
ATOM 731 N N . LEU A 1 95 ? 9.198 -4.071 -13.748 1.00 84.25 95 LEU A N 1
ATOM 732 C CA . LEU A 1 95 ? 10.516 -4.137 -14.349 1.00 84.25 95 LEU A CA 1
ATOM 733 C C . LEU A 1 95 ? 10.394 -4.987 -15.615 1.00 84.25 95 LEU A C 1
ATOM 735 O O . LEU A 1 95 ? 10.038 -6.162 -15.536 1.00 84.25 95 LEU A O 1
ATOM 739 N N . ALA A 1 96 ? 10.707 -4.412 -16.777 1.00 68.50 96 ALA A N 1
ATOM 740 C CA . ALA A 1 96 ? 10.715 -5.121 -18.054 1.00 68.50 96 ALA A CA 1
ATOM 741 C C . ALA A 1 96 ? 11.798 -6.217 -18.060 1.00 68.50 96 ALA A C 1
ATOM 743 O O . ALA A 1 96 ? 12.879 -6.051 -18.617 1.00 68.50 96 ALA A O 1
ATOM 744 N N . ARG A 1 97 ? 11.535 -7.356 -17.414 1.00 58.25 97 ARG A N 1
ATOM 745 C CA . ARG A 1 97 ? 12.403 -8.541 -17.451 1.00 58.25 97 ARG A CA 1
ATOM 746 C C . ARG A 1 97 ? 11.986 -9.535 -18.538 1.00 58.25 97 ARG A C 1
ATOM 748 O O . ARG A 1 97 ? 12.445 -10.670 -18.534 1.00 58.25 97 ARG A O 1
ATOM 755 N N . THR A 1 98 ? 11.153 -9.098 -19.483 1.00 48.41 98 THR A N 1
ATOM 756 C CA . THR A 1 98 ? 10.618 -9.905 -20.591 1.00 48.41 98 THR A CA 1
ATOM 757 C C . THR A 1 98 ? 10.660 -9.167 -21.935 1.00 48.41 98 THR A C 1
ATOM 759 O O . THR A 1 98 ? 9.779 -9.328 -22.769 1.00 48.41 98 THR A O 1
ATOM 762 N N . ALA A 1 99 ? 11.720 -8.395 -22.193 1.00 46.44 99 ALA A N 1
ATOM 763 C CA . ALA A 1 99 ? 12.071 -7.957 -23.552 1.00 46.44 99 ALA A CA 1
ATOM 764 C C . ALA A 1 99 ? 13.139 -8.855 -24.210 1.00 46.44 99 ALA A C 1
ATOM 766 O O . ALA A 1 99 ? 13.792 -8.452 -25.170 1.00 46.44 99 ALA A O 1
ATOM 767 N N . THR A 1 100 ? 13.332 -10.084 -23.720 1.00 50.22 100 THR A N 1
ATOM 768 C CA . THR A 1 100 ? 14.267 -11.035 -24.332 1.00 50.22 100 THR A CA 1
ATOM 769 C C . THR A 1 100 ? 13.608 -12.398 -24.526 1.00 50.22 100 THR A C 1
ATOM 771 O O . THR A 1 100 ? 13.320 -13.103 -23.566 1.00 50.22 100 THR A O 1
ATOM 774 N N . LYS A 1 101 ? 13.449 -12.752 -25.811 1.00 46.09 101 LYS A N 1
ATOM 775 C CA . LYS A 1 101 ? 13.037 -14.045 -26.392 1.00 46.09 101 LYS A CA 1
ATOM 776 C C . LYS A 1 101 ? 11.541 -14.398 -26.411 1.00 46.09 101 LYS A C 1
ATOM 778 O O . LYS A 1 101 ? 11.135 -15.419 -25.880 1.00 46.09 101 LYS A O 1
ATOM 783 N N . PHE A 1 102 ? 10.776 -13.662 -27.217 1.00 45.47 102 PHE A N 1
ATOM 784 C CA . PHE A 1 102 ? 9.776 -14.276 -28.113 1.00 45.47 102 PHE A CA 1
ATOM 785 C C . PHE A 1 102 ? 9.940 -13.796 -29.568 1.00 45.47 102 PHE A C 1
ATOM 787 O O . PHE A 1 102 ? 8.991 -13.727 -30.336 1.00 45.47 102 PHE A O 1
ATOM 794 N N . GLY A 1 103 ? 11.180 -13.511 -29.978 1.00 40.00 103 GLY A N 1
ATOM 795 C CA . GLY A 1 103 ? 11.574 -13.551 -31.388 1.00 40.00 103 GLY A CA 1
ATOM 796 C C . GLY A 1 103 ? 11.900 -14.991 -31.771 1.00 40.00 103 GLY A C 1
ATOM 797 O O . GLY A 1 103 ? 13.065 -15.332 -31.965 1.00 40.00 103 GLY A O 1
ATOM 798 N N . GLY A 1 104 ? 10.888 -15.859 -31.755 1.00 37.16 104 GLY A N 1
ATOM 799 C CA . GLY A 1 104 ? 10.988 -17.185 -32.346 1.00 37.16 104 GLY A CA 1
ATOM 800 C C . GLY A 1 104 ? 11.140 -17.028 -33.854 1.00 37.16 104 GLY A C 1
ATOM 801 O O . GLY A 1 104 ? 10.244 -16.506 -34.505 1.00 37.16 104 GLY A O 1
ATOM 802 N N . SER A 1 105 ? 12.313 -17.410 -34.359 1.00 41.50 105 SER A N 1
ATOM 803 C CA . SER A 1 105 ? 12.542 -18.016 -35.677 1.00 41.50 105 SER A CA 1
ATOM 804 C C . SER A 1 105 ? 11.489 -17.730 -36.755 1.00 41.50 105 SER A C 1
ATOM 806 O O . SER A 1 105 ? 10.453 -18.391 -36.798 1.00 41.50 105 SER A O 1
ATOM 808 N N . ASN A 1 106 ? 11.821 -16.850 -37.699 1.00 39.00 106 ASN A N 1
ATOM 809 C CA . ASN A 1 106 ? 11.281 -16.946 -39.050 1.00 39.00 106 ASN A CA 1
ATOM 810 C C . ASN A 1 106 ? 12.278 -17.748 -39.908 1.00 39.00 106 ASN A C 1
ATOM 812 O O . ASN A 1 106 ? 13.348 -17.214 -40.203 1.00 39.00 106 ASN A O 1
ATOM 816 N N . PRO A 1 107 ? 11.997 -19.003 -40.302 1.00 47.31 107 PRO A N 1
ATOM 817 C CA . PRO A 1 107 ? 12.778 -19.696 -41.309 1.00 47.31 107 PRO A CA 1
ATOM 818 C C . PRO A 1 107 ? 12.030 -19.674 -42.645 1.00 47.31 107 PRO A C 1
ATOM 820 O O . PRO A 1 107 ? 11.709 -20.730 -43.166 1.00 47.31 107 PRO A O 1
ATOM 823 N N . LEU A 1 108 ? 11.718 -18.503 -43.204 1.00 49.47 108 LEU A N 1
ATOM 824 C CA . LEU A 1 108 ? 11.203 -18.409 -44.574 1.00 49.47 108 LEU A CA 1
ATOM 825 C C . LEU A 1 108 ? 11.756 -17.170 -45.277 1.00 49.47 108 LEU A C 1
ATOM 827 O O . LEU A 1 108 ? 11.081 -16.159 -45.453 1.00 49.47 108 LEU A O 1
ATOM 831 N N . THR A 1 109 ? 13.016 -17.261 -45.695 1.00 48.50 109 THR A N 1
ATOM 832 C CA . THR A 1 109 ? 13.514 -16.543 -46.876 1.00 48.50 109 THR A CA 1
ATOM 833 C C . THR A 1 109 ? 14.611 -17.389 -47.524 1.00 48.50 109 THR A C 1
ATOM 835 O O . THR A 1 109 ? 15.799 -17.109 -47.408 1.00 48.50 109 THR A O 1
ATOM 838 N N . GLN A 1 110 ? 14.206 -18.480 -48.175 1.00 47.59 110 GLN A N 1
ATOM 839 C CA . GLN A 1 110 ? 14.901 -18.924 -49.378 1.00 47.59 110 GLN A CA 1
ATOM 840 C C . GLN A 1 110 ? 13.995 -18.601 -50.560 1.00 47.59 110 GLN A C 1
ATOM 842 O O . GLN A 1 110 ? 13.062 -19.340 -50.850 1.00 47.59 110 GLN A O 1
ATOM 847 N N . GLU A 1 111 ? 14.290 -17.492 -51.229 1.00 42.62 111 GLU A N 1
ATOM 848 C CA . GLU A 1 111 ? 14.002 -17.329 -52.648 1.00 42.62 111 GLU A CA 1
ATOM 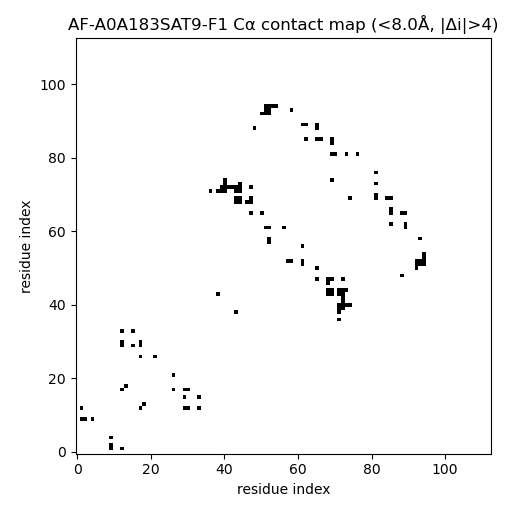849 C C . GLU A 1 111 ? 15.214 -16.665 -53.320 1.00 42.62 111 GLU A C 1
ATOM 851 O O . GLU A 1 111 ? 15.532 -15.508 -53.068 1.00 42.62 111 GLU A O 1
ATOM 856 N N . ILE A 1 112 ? 15.893 -17.471 -54.141 1.00 46.09 112 ILE A N 1
ATOM 857 C CA . ILE A 1 112 ? 16.374 -17.148 -55.492 1.00 46.09 112 ILE A CA 1
ATOM 858 C C . ILE A 1 112 ? 17.334 -15.948 -55.629 1.00 46.09 112 ILE A C 1
ATOM 860 O O . ILE A 1 112 ? 16.914 -14.806 -55.817 1.00 46.09 112 ILE A O 1
ATOM 864 N N . ARG A 1 113 ? 18.634 -16.252 -55.739 1.00 41.19 113 ARG A N 1
ATOM 865 C CA . ARG A 1 113 ? 19.412 -16.086 -56.985 1.00 41.19 113 ARG A CA 1
ATOM 866 C C . ARG A 1 113 ? 20.735 -16.838 -56.925 1.00 41.19 113 ARG A C 1
ATOM 868 O O . ARG A 1 113 ? 21.373 -16.808 -55.853 1.00 41.19 113 ARG A O 1
#

Radius of gyration: 22.51 Å; Cα contacts (8 Å, |Δi|>4): 71; chains: 1; bounding box: 34×32×86 Å

Foldseek 3Di:
DLVPDDPVLSVQLVVLVDDPPQPPVRSVVSSCVSPLQPDALVRLVVCLQPAADDPPDDLVNSLVSNLSSLCRNCVPDPPVVSVVSSVVSSVVRYDPPPPDDPPPDDPDDDDDD

Solvent-accessible surface area (backbone atoms only — not comparable to full-atom values): 6988 Å² total; per-residue (Å²): 115,69,87,79,43,55,75,72,57,35,52,53,40,44,76,72,65,48,52,95,83,47,54,67,72,59,39,50,54,52,49,47,57,64,64,76,64,72,56,52,37,69,56,19,40,56,49,48,78,66,53,56,49,50,99,88,53,53,71,66,61,42,54,51,50,44,51,52,26,47,51,46,33,42,72,87,55,56,68,73,61,50,51,52,52,42,52,55,46,47,68,73,22,47,61,84,85,76,86,74,82,85,81,72,80,85,91,80,85,86,76,90,133

Sequence (113 aa):
MLRFLSSPTRKLALTAGVNINTPFPTATALLSTLFDNQLSPGTANQCFANLRQTRNQSVDDFARELGRLASLAFPNLPQVDRDKLILHHFVTGLLARTATKFGGSNPLTQEIR

Secondary structure (DSSP, 8-state):
-GGGS-HHHHHHHHHTT--TTS-HHHHHHHHHHHHHT-S-HHHHHHHHHH----TTS-HHHHHHHHHHHHHHH-TTS-HHHHHHHHHHHHHHHS----SSS------------

Mean predicted aligned error: 13.43 Å

Organism: Schistocephalus solidus (NCBI:txid70667)

Nearest PDB structures (foldseek):
  8uyo-assembly1_1  TM=5.281E-01  e=5.464E-02  Homo sapiens
  8rb3-assembly1_A  TM=5.704E-01  e=1.736E-01  Mus musculus
  5yvh-assembly1_A  TM=3.278E-01  e=9.915E+00  Homo sapiens